Protein AF-A0A1Q8Q3S8-F1 (afdb_monomer)

Sequence (146 aa):
MSLPPVVQQLLAHSGSSVSVEIGQALSGKTIAGGKYSLLHHRITLYLEGIQEQCKVLYGSLKPFEKHLAAVFAHELGHAEDKELTLLAGQFDQSIDPLEKKRIALRIETNAWVYARRLLNYEDGEFLMLLMHYSLEPYHSNRRSYD

Nearest PDB structures (foldseek):
  3owa-assembly1_A  TM=2.189E-01  e=6.631E+00  Bacillus anthracis str. 'Ames Ancestor'

Structure (mmCIF, N/CA/C/O backbone):
data_AF-A0A1Q8Q3S8-F1
#
_entry.id   AF-A0A1Q8Q3S8-F1
#
loop_
_atom_site.group_PDB
_atom_site.id
_atom_site.type_symbol
_atom_site.label_atom_id
_atom_site.label_alt_id
_atom_site.label_comp_id
_atom_site.label_asym_id
_atom_site.label_entity_id
_atom_site.label_seq_id
_atom_site.pdbx_PDB_ins_code
_atom_site.Cartn_x
_atom_site.Cartn_y
_atom_site.Cartn_z
_atom_site.occupancy
_atom_site.B_iso_or_equiv
_atom_site.auth_seq_id
_atom_site.auth_comp_id
_atom_site.auth_asym_id
_atom_site.auth_atom_id
_atom_site.pdbx_PDB_model_num
ATOM 1 N N . MET A 1 1 ? 4.041 -7.482 18.439 1.00 58.84 1 MET A N 1
ATOM 2 C CA . MET A 1 1 ? 2.762 -6.737 18.413 1.00 58.84 1 MET A CA 1
ATOM 3 C C . MET A 1 1 ? 1.776 -7.522 17.567 1.00 58.84 1 MET A C 1
ATOM 5 O O . MET A 1 1 ? 2.196 -8.071 16.558 1.00 58.84 1 MET A O 1
ATOM 9 N N . SER A 1 2 ? 0.514 -7.627 17.983 1.00 84.12 2 SER A N 1
ATOM 10 C CA . SER A 1 2 ? -0.548 -8.251 17.183 1.00 84.12 2 SER A CA 1
ATOM 11 C C . SER A 1 2 ? -1.050 -7.295 16.0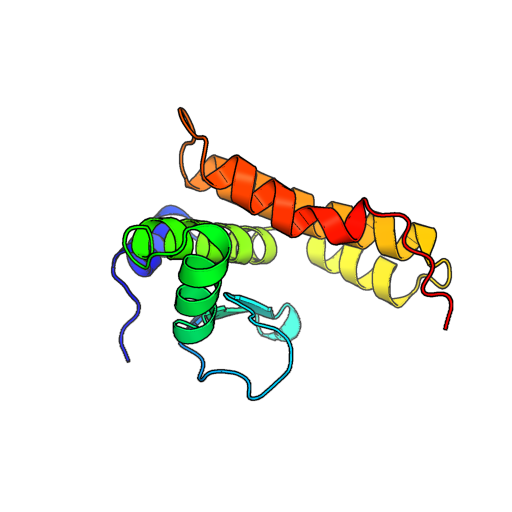98 1.00 84.12 2 SER A C 1
ATOM 13 O O . SER A 1 2 ? -1.033 -6.080 16.296 1.00 84.12 2 SER A O 1
ATOM 15 N N . LEU A 1 3 ? -1.524 -7.834 14.972 1.00 91.81 3 LEU A N 1
ATOM 16 C CA . LEU A 1 3 ? -2.129 -7.030 13.907 1.00 91.81 3 LEU A CA 1
ATOM 17 C C . LEU A 1 3 ? -3.458 -6.404 14.375 1.00 91.81 3 LEU A C 1
ATOM 19 O O . LEU A 1 3 ? -4.181 -7.038 15.150 1.00 91.81 3 LEU A O 1
ATOM 23 N N . PRO A 1 4 ? -3.829 -5.203 13.898 1.00 94.88 4 PRO A N 1
ATOM 24 C CA . PRO A 1 4 ? -5.151 -4.632 14.150 1.00 94.88 4 PRO A CA 1
ATOM 25 C C . PRO A 1 4 ? -6.290 -5.558 13.670 1.00 94.88 4 PRO A C 1
ATOM 27 O O . PRO A 1 4 ? -6.124 -6.221 12.643 1.00 94.88 4 PRO A O 1
ATOM 30 N N . PRO A 1 5 ? -7.459 -5.598 14.342 1.00 95.81 5 PRO A N 1
ATOM 31 C CA . PRO A 1 5 ? -8.566 -6.486 13.964 1.00 95.81 5 PRO A CA 1
ATOM 32 C C . PRO A 1 5 ? -9.028 -6.324 12.513 1.00 95.81 5 PRO A C 1
ATOM 34 O O . PRO A 1 5 ? -9.211 -7.319 11.818 1.00 95.81 5 PRO A O 1
ATOM 37 N N . VAL A 1 6 ? -9.130 -5.082 12.028 1.00 95.19 6 VAL A N 1
ATOM 38 C CA . VAL A 1 6 ? -9.519 -4.792 10.639 1.00 95.19 6 VAL A CA 1
ATOM 39 C C . VAL A 1 6 ? -8.532 -5.380 9.622 1.00 95.19 6 VAL A C 1
ATOM 41 O O . VAL A 1 6 ? -8.941 -5.892 8.585 1.00 95.19 6 VAL A O 1
ATOM 44 N N . VAL A 1 7 ? -7.233 -5.393 9.943 1.00 96.81 7 VAL A N 1
ATOM 45 C CA . VAL A 1 7 ? -6.188 -5.988 9.094 1.00 96.81 7 VAL A CA 1
ATOM 46 C C . VAL A 1 7 ? -6.337 -7.508 9.063 1.00 96.81 7 VAL A C 1
ATOM 48 O O . VAL A 1 7 ? -6.304 -8.103 7.992 1.00 96.81 7 VAL A O 1
ATOM 51 N N . GLN A 1 8 ? -6.561 -8.140 10.219 1.00 96.50 8 GLN A N 1
ATOM 52 C CA . GLN A 1 8 ? -6.774 -9.590 10.296 1.00 96.50 8 GLN A CA 1
ATOM 53 C C . GLN A 1 8 ? -8.016 -10.026 9.509 1.00 96.50 8 GLN A C 1
ATOM 55 O O . GLN A 1 8 ? -7.968 -11.014 8.781 1.00 96.50 8 GLN A O 1
ATOM 60 N N . GLN A 1 9 ? -9.112 -9.272 9.627 1.00 95.62 9 GLN A N 1
ATOM 61 C CA . GLN A 1 9 ? -10.355 -9.537 8.904 1.00 95.62 9 GLN A CA 1
ATOM 62 C C . GLN A 1 9 ? -10.168 -9.413 7.392 1.00 95.62 9 GLN A C 1
ATOM 64 O O . GLN A 1 9 ? -10.558 -10.318 6.660 1.00 95.62 9 GLN A O 1
ATOM 69 N N . LEU A 1 10 ? -9.539 -8.330 6.924 1.00 96.44 10 LEU A N 1
ATOM 70 C CA . LEU A 1 10 ? -9.282 -8.126 5.498 1.00 96.44 10 LEU A CA 1
ATOM 71 C C . LEU A 1 10 ? -8.323 -9.174 4.933 1.00 96.44 10 LEU A C 1
ATOM 73 O O . LEU A 1 10 ? -8.567 -9.681 3.843 1.00 96.44 10 LEU A O 1
ATOM 77 N N . LEU A 1 11 ? -7.280 -9.550 5.680 1.00 97.12 11 LEU A N 1
ATOM 78 C CA . LEU A 1 11 ? -6.355 -10.605 5.269 1.00 97.12 11 LEU A CA 1
ATOM 79 C C . LEU A 1 11 ? -7.090 -11.943 5.125 1.00 97.12 11 LEU A C 1
ATOM 81 O O . LEU A 1 11 ? -7.001 -12.581 4.080 1.00 97.12 11 LEU A O 1
ATOM 85 N N . ALA A 1 12 ? -7.889 -12.324 6.125 1.00 96.31 12 ALA A N 1
ATOM 86 C CA . ALA A 1 12 ? -8.691 -13.543 6.068 1.00 96.31 12 ALA A CA 1
ATOM 87 C C . ALA A 1 12 ? -9.707 -13.516 4.913 1.00 96.31 12 ALA A C 1
ATOM 89 O O . ALA A 1 12 ? -9.868 -14.512 4.213 1.00 96.31 12 ALA A O 1
ATOM 90 N N . HIS A 1 13 ? -10.362 -12.374 4.682 1.00 95.38 13 HIS A N 1
ATOM 91 C CA . HIS A 1 13 ? -11.333 -12.212 3.601 1.00 95.38 13 HIS A CA 1
ATOM 92 C C . HIS A 1 13 ? -10.686 -12.261 2.210 1.00 95.38 13 HIS A C 1
ATOM 94 O O . HIS A 1 13 ? -11.273 -12.804 1.278 1.00 95.38 13 HIS A O 1
ATOM 100 N N . SER A 1 14 ? -9.468 -11.731 2.079 1.00 96.00 14 SER A N 1
ATOM 101 C CA . SER A 1 14 ? -8.710 -11.723 0.825 1.00 96.00 14 SER A CA 1
ATOM 102 C C . SER A 1 14 ? -8.251 -13.116 0.382 1.00 96.00 14 SER A C 1
ATOM 104 O O . SER A 1 14 ? -8.049 -13.341 -0.808 1.00 96.00 14 SER A O 1
ATOM 106 N N . GLY A 1 15 ? -8.057 -14.039 1.333 1.00 95.94 15 GLY A N 1
ATOM 107 C CA . GLY A 1 15 ? -7.414 -15.332 1.091 1.00 95.94 15 GLY A CA 1
ATOM 108 C C . GLY A 1 15 ? -5.923 -15.241 0.740 1.00 95.94 15 GLY A C 1
ATOM 109 O O . GLY A 1 15 ? -5.335 -16.256 0.370 1.00 95.94 15 GLY A O 1
ATOM 110 N N . SER A 1 16 ? -5.312 -14.055 0.849 1.00 96.56 16 SER A N 1
ATOM 111 C CA . SER A 1 16 ? -3.904 -13.830 0.522 1.00 96.56 16 SER A CA 1
ATOM 112 C C . SER A 1 16 ? -2.972 -14.589 1.467 1.00 96.56 16 SER A C 1
ATOM 114 O O . SER A 1 16 ? -3.183 -14.635 2.681 1.00 96.56 16 SER A O 1
ATOM 116 N N . SER A 1 17 ? -1.894 -15.143 0.909 1.00 96.12 17 SER A N 1
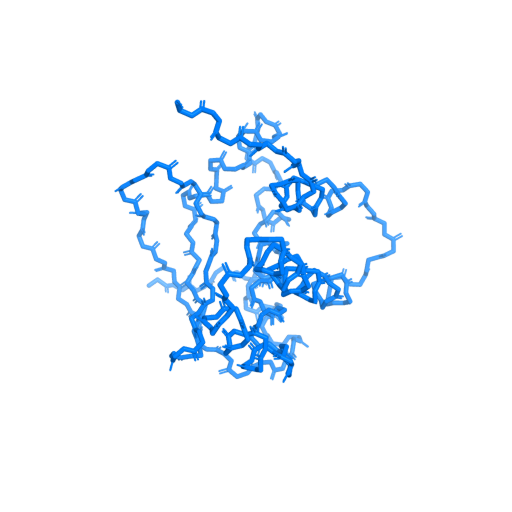ATOM 117 C CA . SER A 1 17 ? -0.801 -15.762 1.669 1.00 96.12 17 SER A CA 1
ATOM 118 C C . SER A 1 17 ? 0.285 -14.772 2.098 1.00 96.12 17 SER A C 1
ATOM 120 O O . SER A 1 17 ? 1.305 -15.188 2.652 1.00 96.12 17 SER A O 1
ATOM 122 N N . VAL A 1 18 ? 0.112 -13.481 1.805 1.00 97.44 18 VAL A N 1
ATOM 123 C CA . VAL A 1 18 ? 1.126 -12.462 2.072 1.00 97.44 18 VAL A CA 1
ATOM 124 C C . VAL A 1 18 ? 1.430 -12.363 3.564 1.00 97.44 18 VAL A C 1
ATOM 126 O O . VAL A 1 18 ? 0.540 -12.380 4.417 1.00 97.44 18 VAL A O 1
ATOM 129 N N . SER A 1 19 ? 2.713 -12.242 3.898 1.00 97.06 19 SER A N 1
ATOM 130 C CA . SER A 1 19 ? 3.110 -11.981 5.282 1.00 97.06 19 SER A CA 1
ATOM 131 C C . SER A 1 19 ? 2.822 -10.522 5.646 1.00 97.06 19 SER A C 1
ATOM 133 O O . SER A 1 19 ? 3.029 -9.626 4.829 1.00 97.06 19 SER A O 1
ATOM 135 N N . VAL A 1 20 ? 2.338 -10.260 6.863 1.00 97.25 20 VAL A N 1
ATOM 136 C CA . VAL A 1 20 ? 1.981 -8.903 7.308 1.00 97.25 20 VAL A CA 1
ATOM 137 C C . VAL A 1 20 ? 2.650 -8.591 8.638 1.00 97.25 20 VAL A C 1
ATOM 139 O O . VAL A 1 20 ? 2.542 -9.361 9.593 1.00 97.25 20 VAL A O 1
ATOM 142 N N . GLU A 1 21 ? 3.310 -7.439 8.720 1.00 95.38 21 GLU A N 1
ATOM 143 C CA . GLU A 1 21 ? 3.955 -6.953 9.940 1.00 95.38 21 GLU A CA 1
ATOM 144 C C . GLU A 1 21 ? 3.667 -5.468 10.190 1.00 95.38 21 GLU A C 1
ATOM 146 O O . GLU A 1 21 ? 3.341 -4.705 9.278 1.00 95.38 21 GLU A O 1
ATOM 151 N N . ILE A 1 22 ? 3.818 -5.050 11.448 1.00 93.88 22 ILE A N 1
ATOM 152 C CA . ILE A 1 22 ? 3.792 -3.637 11.826 1.00 93.88 22 ILE A CA 1
ATOM 153 C C . ILE A 1 22 ? 5.233 -3.136 11.902 1.00 93.88 22 ILE A C 1
ATOM 155 O O . ILE A 1 22 ? 6.016 -3.619 12.722 1.00 93.88 22 ILE A O 1
ATOM 159 N N . GLY A 1 23 ? 5.572 -2.185 11.038 1.00 86.69 23 GLY A N 1
ATOM 160 C CA . GLY A 1 23 ? 6.879 -1.541 11.000 1.00 86.69 23 GLY A CA 1
ATOM 161 C C . GLY A 1 23 ? 6.977 -0.368 11.972 1.00 86.69 23 GLY A C 1
ATOM 162 O O . GLY A 1 23 ? 5.977 0.249 12.342 1.00 86.69 23 GLY A O 1
ATOM 163 N N . GLN A 1 24 ? 8.207 -0.031 12.355 1.00 79.56 24 GLN A N 1
ATOM 164 C CA . GLN A 1 24 ? 8.506 1.239 13.018 1.00 79.56 24 GLN A CA 1
ATOM 165 C C . GLN A 1 24 ? 8.516 2.368 11.986 1.00 79.56 24 GLN A C 1
ATOM 167 O O . GLN A 1 24 ? 8.837 2.128 10.819 1.00 79.56 24 GLN A O 1
ATOM 172 N N . ALA A 1 25 ? 8.168 3.587 12.403 1.00 63.78 25 ALA A N 1
ATOM 173 C CA . ALA A 1 25 ? 8.200 4.740 11.515 1.00 63.78 25 ALA A CA 1
ATOM 174 C C . ALA A 1 25 ? 9.578 4.890 10.862 1.00 63.78 25 ALA A C 1
ATOM 176 O O . ALA A 1 25 ? 10.617 4.865 11.525 1.00 63.78 25 ALA A O 1
ATOM 177 N N . LEU A 1 26 ? 9.583 5.049 9.539 1.00 59.28 26 LEU A N 1
ATOM 178 C CA . LEU A 1 26 ? 10.791 5.404 8.816 1.00 59.28 26 LEU A CA 1
ATOM 179 C C . LEU A 1 26 ? 11.119 6.856 9.169 1.00 59.28 26 LEU A C 1
ATOM 181 O O . LEU A 1 26 ? 10.363 7.769 8.846 1.00 59.28 26 LEU A O 1
ATOM 185 N N . SER A 1 27 ? 12.247 7.079 9.838 1.00 49.81 27 SER A N 1
ATOM 186 C CA . SER A 1 27 ? 12.808 8.413 10.041 1.00 49.81 27 SER A CA 1
ATOM 187 C C . SER A 1 27 ? 13.178 9.008 8.675 1.00 49.81 27 SER A C 1
ATOM 189 O O . SER A 1 27 ? 14.266 8.756 8.158 1.00 49.81 27 SER A O 1
ATOM 191 N N . GLY A 1 28 ? 12.257 9.737 8.039 1.00 53.47 28 GLY A N 1
ATOM 192 C CA . GLY A 1 28 ? 12.451 10.240 6.680 1.00 53.47 28 GLY A CA 1
ATOM 193 C C . GLY A 1 28 ? 11.229 10.944 6.086 1.00 53.47 28 GLY A C 1
ATOM 194 O O . GLY A 1 28 ? 10.111 10.798 6.561 1.00 53.47 28 GLY A O 1
ATOM 195 N N . LYS A 1 29 ? 11.475 11.732 5.029 1.00 52.69 29 LYS A N 1
ATOM 196 C CA . LYS A 1 29 ? 10.578 12.732 4.408 1.00 52.69 29 LYS A CA 1
ATOM 197 C C . LYS A 1 29 ? 9.242 12.208 3.841 1.00 52.69 29 LYS A C 1
ATOM 199 O O . LYS A 1 29 ? 8.437 13.025 3.401 1.00 52.69 29 LYS A O 1
ATOM 204 N N . THR A 1 30 ? 8.994 10.899 3.820 1.00 55.28 30 THR A N 1
ATOM 205 C CA . THR A 1 30 ? 7.762 10.304 3.283 1.00 55.28 30 THR A CA 1
ATOM 206 C C . THR A 1 30 ? 6.940 9.639 4.380 1.00 55.28 30 THR A C 1
ATOM 208 O O . THR A 1 30 ? 7.369 8.686 5.025 1.00 55.28 30 THR A O 1
ATOM 211 N N . ILE A 1 31 ? 5.710 10.123 4.546 1.00 67.31 31 ILE A N 1
ATOM 212 C CA . ILE A 1 31 ? 4.697 9.538 5.424 1.00 67.31 31 ILE A CA 1
ATOM 213 C C . ILE A 1 31 ? 4.093 8.325 4.695 1.00 67.31 31 ILE A C 1
ATOM 215 O O . ILE A 1 31 ? 2.993 8.402 4.152 1.00 67.31 31 ILE A O 1
ATOM 219 N N . ALA A 1 32 ? 4.844 7.228 4.579 1.00 77.31 32 ALA A N 1
ATOM 220 C CA . ALA A 1 32 ? 4.318 5.986 4.013 1.00 77.31 32 ALA A CA 1
ATOM 221 C C . ALA A 1 32 ? 3.362 5.330 5.020 1.00 77.31 32 ALA A C 1
ATOM 223 O O . ALA A 1 32 ? 3.716 5.171 6.186 1.00 77.31 32 ALA A O 1
ATOM 224 N N . GLY A 1 33 ? 2.158 4.960 4.581 1.00 87.69 33 GLY A N 1
ATOM 225 C CA . GLY A 1 3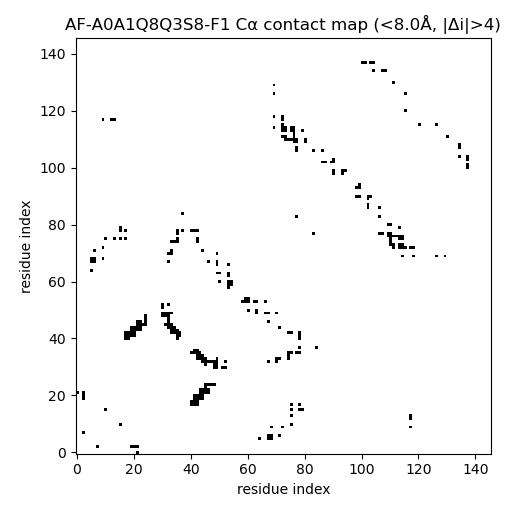3 ? 1.183 4.256 5.422 1.00 87.69 33 GLY A CA 1
ATOM 226 C C . GLY A 1 33 ? 1.374 2.736 5.388 1.00 87.69 33 GLY A C 1
ATOM 227 O O . GLY A 1 33 ? 1.246 2.056 6.406 1.00 87.69 33 GLY A O 1
ATOM 228 N N . GLY A 1 34 ? 1.748 2.213 4.224 1.00 93.06 34 GLY A N 1
ATOM 229 C CA . GLY A 1 34 ? 2.029 0.807 3.973 1.00 93.06 34 GLY A CA 1
ATOM 230 C C . GLY A 1 34 ? 3.131 0.656 2.931 1.00 93.06 34 GLY A C 1
ATOM 231 O O . GLY A 1 34 ? 3.550 1.635 2.307 1.00 93.06 34 GLY A O 1
ATOM 232 N N . LYS A 1 35 ? 3.658 -0.563 2.823 1.00 94.44 35 LYS A N 1
ATOM 233 C CA . LYS A 1 35 ? 4.558 -0.960 1.746 1.00 94.44 35 LYS A CA 1
ATOM 234 C C . LYS A 1 35 ? 4.498 -2.460 1.516 1.00 94.44 35 LYS A C 1
ATOM 236 O O . LYS A 1 35 ? 4.798 -3.237 2.425 1.00 94.44 35 LYS A O 1
ATOM 241 N N . TYR A 1 36 ? 4.258 -2.852 0.277 1.00 97.12 36 TYR A N 1
ATOM 242 C CA . TYR A 1 36 ? 4.477 -4.205 -0.203 1.00 97.12 36 TYR A CA 1
ATOM 243 C C . TYR A 1 36 ? 5.916 -4.414 -0.713 1.00 97.12 36 TYR A C 1
ATOM 245 O O . TYR A 1 36 ? 6.519 -3.568 -1.378 1.00 97.12 36 TYR A O 1
ATOM 253 N N . SER A 1 37 ? 6.494 -5.574 -0.397 1.00 95.44 37 SER A N 1
ATOM 254 C CA . SER A 1 37 ? 7.785 -6.046 -0.896 1.00 95.44 37 SER A CA 1
ATOM 255 C C . SER A 1 37 ? 7.581 -7.257 -1.795 1.00 95.44 37 SER A C 1
ATOM 257 O O . SER A 1 37 ? 7.289 -8.346 -1.303 1.00 95.44 37 SER A O 1
ATOM 259 N N . LEU A 1 38 ? 7.834 -7.083 -3.096 1.00 93.38 38 LEU A N 1
ATOM 260 C CA . LEU A 1 38 ? 7.775 -8.173 -4.073 1.00 93.38 38 LEU A CA 1
ATOM 261 C C . LEU A 1 38 ? 8.754 -9.310 -3.734 1.00 93.38 38 LEU A C 1
ATOM 263 O O . LEU A 1 38 ? 8.390 -10.475 -3.810 1.00 93.38 38 LEU A O 1
ATOM 267 N N . LEU A 1 39 ? 9.975 -8.970 -3.304 1.00 93.75 39 LEU A N 1
ATOM 268 C CA . LEU A 1 39 ? 11.029 -9.945 -2.994 1.00 93.75 39 LEU A CA 1
ATOM 269 C C . LEU A 1 39 ? 10.658 -10.892 -1.844 1.00 93.75 39 LEU A C 1
ATOM 271 O O . LEU A 1 39 ? 10.991 -12.071 -1.888 1.00 93.75 39 LEU A O 1
ATOM 275 N N . HIS A 1 40 ? 10.000 -10.372 -0.808 1.00 95.19 40 HIS A N 1
ATOM 276 C CA . HIS A 1 40 ? 9.684 -11.142 0.400 1.00 95.19 40 HIS A CA 1
ATOM 277 C C . HIS A 1 40 ? 8.219 -11.573 0.468 1.00 95.19 40 HIS A C 1
ATOM 279 O O . HIS A 1 40 ? 7.841 -12.217 1.442 1.00 95.19 40 HIS A O 1
ATOM 285 N N . HIS A 1 41 ? 7.398 -11.167 -0.508 1.00 97.00 41 HIS A N 1
ATOM 286 C CA . HIS A 1 41 ? 5.942 -11.283 -0.467 1.00 97.00 41 HIS A CA 1
ATOM 287 C C . HIS A 1 41 ? 5.392 -10.874 0.915 1.00 97.00 41 HIS A C 1
ATOM 289 O O . HIS A 1 41 ? 4.825 -11.666 1.678 1.00 97.00 41 HIS A O 1
ATOM 295 N N . ARG A 1 42 ? 5.671 -9.614 1.275 1.00 97.50 42 ARG A N 1
ATOM 296 C CA . ARG A 1 42 ? 5.418 -9.060 2.610 1.00 97.50 42 ARG A CA 1
ATOM 297 C C . ARG A 1 42 ? 4.847 -7.657 2.546 1.00 97.50 42 ARG A C 1
ATOM 299 O O . ARG A 1 42 ? 5.374 -6.825 1.813 1.00 97.50 42 ARG A O 1
ATOM 306 N N . ILE A 1 43 ? 3.848 -7.389 3.376 1.00 97.56 43 ILE A N 1
ATOM 307 C CA . ILE A 1 43 ? 3.309 -6.059 3.646 1.00 97.56 43 ILE A CA 1
ATOM 308 C C . ILE A 1 43 ? 3.824 -5.583 5.005 1.00 97.56 43 ILE A C 1
ATOM 310 O O . ILE A 1 43 ? 3.648 -6.255 6.022 1.00 97.56 43 ILE A O 1
ATOM 314 N N . THR A 1 44 ? 4.408 -4.391 5.029 1.00 95.69 44 THR A N 1
ATOM 315 C CA . THR A 1 44 ? 4.751 -3.673 6.258 1.00 95.69 44 THR A CA 1
ATOM 316 C C . THR A 1 44 ? 3.807 -2.481 6.404 1.00 95.69 44 THR A C 1
ATOM 318 O O . THR A 1 44 ? 3.758 -1.619 5.528 1.00 95.69 44 THR A O 1
ATOM 321 N N . LEU A 1 45 ? 3.054 -2.419 7.505 1.00 95.38 45 LEU A N 1
ATOM 322 C CA . LEU A 1 45 ? 2.177 -1.289 7.834 1.00 95.38 45 LEU A CA 1
ATOM 323 C C . LEU A 1 45 ? 2.848 -0.366 8.851 1.00 95.38 45 LEU A C 1
ATOM 325 O O . LEU A 1 45 ? 3.339 -0.825 9.883 1.00 95.38 45 LEU A O 1
ATOM 329 N N . TYR A 1 46 ? 2.814 0.939 8.595 1.00 93.31 46 TYR A N 1
ATOM 330 C CA . TYR A 1 46 ? 3.411 1.962 9.452 1.00 93.31 46 TYR A CA 1
ATOM 331 C C . TYR A 1 46 ? 2.302 2.764 10.135 1.00 93.31 46 TYR A C 1
ATOM 333 O O . TYR A 1 46 ? 1.812 3.757 9.597 1.00 93.31 46 TYR A O 1
ATOM 341 N N . LEU A 1 47 ? 1.879 2.334 11.329 1.00 92.12 47 LEU A N 1
ATOM 342 C CA . LEU A 1 47 ? 0.704 2.913 11.999 1.00 92.12 47 LEU A CA 1
ATOM 343 C C . LEU A 1 47 ? 0.847 4.418 12.267 1.00 92.12 47 LEU A C 1
ATOM 345 O O . LEU A 1 47 ? -0.119 5.153 12.087 1.00 92.12 47 LEU A O 1
ATOM 349 N N . GLU A 1 48 ? 2.042 4.886 12.632 1.00 90.88 48 GLU A N 1
ATOM 350 C CA . GLU A 1 48 ? 2.327 6.319 12.795 1.00 90.88 48 GLU A CA 1
ATOM 351 C C . GLU A 1 48 ? 2.175 7.080 11.470 1.00 90.88 48 GLU A C 1
ATOM 353 O O . GLU A 1 48 ? 1.571 8.149 11.436 1.00 90.88 48 GLU A O 1
ATOM 358 N N . GLY A 1 49 ? 2.625 6.495 10.355 1.00 91.44 49 GLY A N 1
ATOM 359 C CA . GLY A 1 49 ? 2.434 7.068 9.024 1.00 91.44 49 GLY A CA 1
ATOM 360 C C . GLY A 1 49 ? 0.953 7.204 8.666 1.00 91.44 49 GLY A C 1
ATOM 361 O O . GLY A 1 49 ? 0.509 8.263 8.235 1.00 91.44 49 GLY A O 1
ATOM 362 N N . ILE A 1 50 ? 0.155 6.172 8.938 1.00 92.69 50 ILE A N 1
ATOM 363 C CA . ILE A 1 50 ? -1.301 6.188 8.719 1.00 92.69 50 ILE A CA 1
ATOM 364 C C . ILE A 1 50 ? -1.984 7.241 9.610 1.00 92.69 50 ILE A C 1
ATOM 366 O O . ILE A 1 50 ? -2.911 7.925 9.171 1.00 92.69 50 ILE A O 1
ATOM 370 N N . GLN A 1 51 ? -1.533 7.412 10.857 1.00 93.00 51 GLN A N 1
ATOM 371 C CA . GLN A 1 51 ? -2.036 8.462 11.749 1.00 93.00 51 GLN A CA 1
ATOM 372 C C . GLN A 1 51 ? -1.729 9.862 11.210 1.00 93.00 51 GLN A C 1
ATOM 374 O O . GLN A 1 51 ? -2.616 10.717 11.187 1.00 93.00 51 GLN A O 1
ATOM 379 N N . GLU A 1 52 ? -0.503 10.102 10.749 1.00 91.81 52 GLU A N 1
ATOM 380 C CA . GLU A 1 52 ? -0.127 11.387 10.160 1.00 91.81 52 GLU A CA 1
ATOM 381 C C . GLU A 1 52 ? -0.885 11.662 8.855 1.00 91.81 52 GLU A C 1
ATOM 383 O O . GLU A 1 52 ? -1.404 12.762 8.677 1.00 91.81 52 GLU A O 1
ATOM 388 N N . GLN A 1 53 ? -1.077 10.659 7.992 1.00 90.88 53 GLN A N 1
ATOM 389 C CA . GLN A 1 53 ? -1.935 10.789 6.808 1.00 90.88 53 GLN A CA 1
ATOM 390 C C . GLN A 1 53 ? -3.373 11.169 7.184 1.00 90.88 53 GLN A C 1
ATOM 392 O O . GLN A 1 53 ? -3.958 12.050 6.556 1.00 90.88 53 GLN A O 1
ATOM 397 N N . CYS A 1 54 ? -3.932 10.585 8.251 1.00 92.06 54 CYS A N 1
ATOM 398 C CA . CYS A 1 54 ? -5.258 10.970 8.736 1.00 92.06 54 CYS A CA 1
ATOM 399 C C . CYS A 1 54 ? -5.314 12.440 9.183 1.00 92.06 54 CYS A C 1
ATOM 401 O O . CYS A 1 54 ? -6.272 13.152 8.876 1.00 92.06 54 CYS A O 1
ATOM 403 N N . LYS A 1 55 ? -4.284 12.920 9.889 1.00 92.56 55 LYS A N 1
ATOM 404 C CA . LYS A 1 55 ? -4.198 14.329 10.299 1.00 92.56 55 LYS A CA 1
ATOM 405 C C . LYS A 1 55 ? -4.073 15.258 9.092 1.00 92.56 55 LYS A C 1
ATOM 407 O O . LYS A 1 55 ? -4.759 16.272 9.057 1.00 92.56 55 LYS A O 1
ATOM 412 N N . VAL A 1 56 ? -3.250 14.906 8.105 1.00 89.62 56 VAL A N 1
ATOM 413 C CA . VAL A 1 56 ? -3.041 15.715 6.894 1.00 89.62 56 VAL A CA 1
ATOM 414 C C . VAL A 1 56 ? -4.303 15.775 6.031 1.00 89.62 56 VAL A C 1
ATOM 416 O O . VAL A 1 56 ? -4.679 16.854 5.583 1.00 89.62 56 VAL A O 1
ATOM 419 N N . LEU A 1 57 ? -4.973 14.641 5.813 1.00 88.69 57 LEU A N 1
ATOM 420 C CA . LEU A 1 57 ? -6.123 14.553 4.906 1.00 88.69 57 LEU A CA 1
ATOM 421 C C . LEU A 1 57 ? -7.442 14.994 5.552 1.00 88.69 57 LEU A C 1
ATOM 423 O O . LEU A 1 57 ? -8.303 15.542 4.868 1.00 88.69 57 LEU A O 1
ATOM 427 N N . TYR A 1 58 ? -7.618 14.754 6.854 1.00 89.12 58 TYR A N 1
ATOM 428 C CA . TYR A 1 58 ? -8.906 14.946 7.538 1.00 89.12 58 TYR A CA 1
ATOM 429 C C . TYR A 1 58 ? -8.846 15.901 8.728 1.00 89.12 58 TYR A C 1
ATOM 431 O O . TYR A 1 58 ? -9.873 16.149 9.359 1.00 89.12 58 TYR A O 1
ATOM 439 N N . GLY A 1 59 ? -7.656 16.368 9.120 1.00 92.38 59 GLY A N 1
ATOM 440 C CA . GLY A 1 59 ? -7.467 17.123 10.361 1.00 92.38 59 GLY A CA 1
ATOM 441 C C . GLY A 1 59 ? -7.778 16.313 11.627 1.00 92.38 59 GLY A C 1
ATOM 442 O O . GLY A 1 59 ? -7.952 16.889 12.699 1.00 92.38 59 GLY A O 1
ATOM 443 N N . SER A 1 60 ? -7.920 14.984 11.529 1.00 93.94 60 SER A N 1
ATOM 444 C CA . SER A 1 60 ? -8.433 14.152 12.620 1.00 93.94 60 SER A CA 1
ATOM 445 C C . SER A 1 60 ? -8.021 12.687 12.498 1.00 93.94 60 SER A C 1
ATOM 447 O O . SER A 1 60 ? -7.918 12.156 11.400 1.00 93.94 60 SER A O 1
ATOM 449 N N . LEU A 1 61 ? -7.885 12.005 13.641 1.00 94.56 61 LEU A N 1
ATOM 450 C CA . LEU A 1 61 ? -7.696 10.550 13.720 1.00 94.56 61 LEU A CA 1
ATOM 451 C C . LEU A 1 61 ? -9.014 9.760 13.755 1.00 94.56 61 LEU A C 1
ATOM 453 O O . LEU A 1 61 ? -8.983 8.533 13.758 1.00 94.56 61 LEU A O 1
ATOM 457 N N . LYS A 1 62 ? -10.177 10.429 13.762 1.00 94.44 62 LYS A N 1
ATOM 458 C CA . LYS A 1 62 ? -11.491 9.758 13.752 1.00 94.44 62 LYS A CA 1
ATOM 459 C C . LYS A 1 62 ? -11.632 8.673 12.666 1.00 94.44 62 LYS A C 1
ATOM 461 O O . LYS A 1 62 ? -12.166 7.617 12.991 1.00 94.44 62 LYS A O 1
ATOM 466 N N . PRO A 1 63 ? -11.160 8.863 11.417 1.00 92.56 63 PRO A N 1
ATOM 467 C CA . PRO A 1 63 ? -11.287 7.843 10.379 1.00 92.56 63 PRO A CA 1
ATOM 468 C C . PRO A 1 63 ? -10.118 6.844 10.344 1.00 92.56 63 PRO A C 1
ATOM 470 O O . PRO A 1 63 ? -9.965 6.157 9.338 1.00 92.56 63 PRO A O 1
ATOM 473 N N . PHE A 1 64 ? -9.292 6.745 11.395 1.00 94.12 64 PHE A N 1
ATOM 474 C CA . PHE A 1 64 ? -8.070 5.929 11.387 1.00 94.12 64 PHE A CA 1
ATOM 475 C C . PHE A 1 64 ? -8.305 4.481 10.949 1.00 94.12 64 PHE A C 1
ATOM 477 O O . PHE A 1 64 ? -7.594 3.994 10.080 1.00 94.12 64 PHE A O 1
ATOM 484 N N . GLU A 1 65 ? -9.320 3.804 11.490 1.00 94.25 65 GLU A N 1
ATOM 485 C CA . GLU A 1 65 ? -9.595 2.404 11.142 1.00 94.25 65 GLU A CA 1
ATOM 486 C C . GLU A 1 65 ? -9.989 2.243 9.667 1.00 94.25 65 GLU A C 1
ATOM 488 O O . GLU A 1 65 ? -9.479 1.362 8.977 1.00 94.25 65 GLU A O 1
ATOM 493 N N . LYS A 1 66 ? -10.824 3.154 9.150 1.00 93.31 66 LYS A N 1
ATOM 494 C CA . LYS A 1 66 ? -11.218 3.181 7.734 1.00 93.31 66 LYS A CA 1
ATOM 495 C C . LYS A 1 66 ? -10.028 3.501 6.823 1.00 93.31 66 LYS A C 1
ATOM 497 O O . LYS A 1 66 ? -9.909 2.942 5.737 1.00 93.31 66 LYS A O 1
ATOM 502 N N . HIS A 1 67 ? -9.140 4.389 7.265 1.00 94.38 67 HIS A N 1
ATOM 503 C CA . HIS A 1 67 ? -7.928 4.745 6.536 1.00 94.38 67 HIS A CA 1
ATOM 504 C C . HIS A 1 67 ? -6.931 3.585 6.499 1.00 94.38 67 HIS A C 1
ATOM 506 O O . HIS A 1 67 ? -6.440 3.236 5.431 1.00 94.38 67 HIS A O 1
ATOM 512 N N . LEU A 1 68 ? -6.711 2.930 7.641 1.00 95.50 68 LEU A N 1
ATOM 513 C CA . LEU A 1 68 ? -5.908 1.718 7.766 1.00 95.50 68 LEU A CA 1
ATOM 514 C C . LEU A 1 68 ? -6.439 0.600 6.864 1.00 95.50 68 LEU A C 1
ATOM 516 O O . LEU A 1 68 ? -5.655 -0.023 6.156 1.00 95.50 68 LEU A O 1
ATOM 520 N N . ALA A 1 69 ? -7.755 0.375 6.856 1.00 95.69 69 ALA A N 1
ATOM 521 C CA . ALA A 1 69 ? -8.396 -0.598 5.977 1.00 95.69 69 ALA A CA 1
ATOM 522 C C . ALA A 1 69 ? -8.112 -0.309 4.497 1.00 95.69 69 ALA A C 1
ATOM 524 O O . ALA A 1 69 ? -7.758 -1.217 3.752 1.00 95.69 69 ALA A O 1
ATOM 525 N N . ALA A 1 70 ? -8.224 0.956 4.082 1.00 95.25 70 ALA A N 1
ATOM 526 C CA . ALA A 1 70 ? -7.970 1.370 2.705 1.00 95.25 70 ALA A CA 1
ATOM 527 C C . ALA A 1 70 ? -6.498 1.209 2.300 1.00 95.25 70 ALA A C 1
ATOM 529 O O . ALA A 1 70 ? -6.224 0.645 1.243 1.00 95.25 70 ALA A O 1
ATOM 530 N N . VAL A 1 71 ? -5.565 1.650 3.150 1.00 95.75 71 VAL A N 1
ATOM 531 C CA . VAL A 1 71 ? -4.121 1.477 2.924 1.00 95.75 71 VAL A CA 1
ATOM 532 C C . VAL A 1 71 ? -3.776 -0.007 2.836 1.00 95.75 71 VAL A C 1
ATOM 534 O O . VAL A 1 71 ? -3.145 -0.439 1.882 1.00 95.75 71 VAL A O 1
ATOM 537 N N . PHE A 1 72 ? -4.240 -0.821 3.784 1.00 97.50 72 PHE A N 1
ATOM 538 C CA . PHE A 1 72 ? -3.942 -2.249 3.776 1.00 97.50 72 PHE A CA 1
ATOM 539 C C . PHE A 1 72 ? -4.560 -2.983 2.577 1.00 97.50 72 PHE A C 1
ATOM 541 O O . PHE A 1 72 ? -3.896 -3.813 1.964 1.00 97.50 72 PHE A O 1
ATOM 548 N N . ALA A 1 73 ? -5.800 -2.659 2.201 1.00 97.00 73 ALA A N 1
ATOM 549 C CA . ALA A 1 73 ? -6.442 -3.233 1.021 1.00 97.00 73 ALA A CA 1
ATOM 550 C C . ALA A 1 73 ? -5.701 -2.873 -0.280 1.00 97.00 73 ALA A C 1
ATOM 552 O O . ALA A 1 73 ? -5.656 -3.688 -1.199 1.00 97.00 73 ALA A O 1
ATOM 553 N N . HIS A 1 74 ? -5.104 -1.681 -0.351 1.00 97.44 74 HIS A N 1
ATOM 554 C CA . HIS A 1 74 ? -4.228 -1.282 -1.450 1.00 97.44 74 HIS A CA 1
ATOM 555 C C . HIS A 1 74 ? -2.939 -2.116 -1.484 1.00 97.44 74 HIS A C 1
ATOM 557 O O . HIS A 1 74 ? -2.623 -2.689 -2.523 1.00 97.44 74 HIS A O 1
ATOM 563 N N . GLU A 1 75 ? -2.258 -2.302 -0.350 1.00 98.00 75 GLU A N 1
ATOM 564 C CA . GLU A 1 75 ? -1.061 -3.157 -0.296 1.00 98.00 75 GLU A CA 1
ATOM 565 C C . GLU A 1 75 ? -1.362 -4.629 -0.634 1.00 98.00 75 GLU A C 1
ATOM 567 O O . GLU A 1 75 ? -0.572 -5.288 -1.311 1.00 98.00 75 GLU A O 1
ATOM 572 N N . LEU A 1 76 ? -2.526 -5.146 -0.218 1.00 98.31 76 LEU A N 1
ATOM 573 C CA . LEU A 1 76 ? -3.022 -6.455 -0.662 1.00 98.31 76 LEU A CA 1
ATOM 574 C C . LEU A 1 76 ? -3.226 -6.494 -2.177 1.00 98.31 76 LEU A C 1
ATOM 576 O O . LEU A 1 76 ? -2.937 -7.501 -2.813 1.00 98.31 76 LEU A O 1
ATOM 580 N N . GLY A 1 77 ? -3.672 -5.387 -2.765 1.00 98.06 77 GLY A N 1
ATOM 581 C CA . GLY A 1 77 ? -3.783 -5.251 -4.207 1.00 98.06 77 GLY A CA 1
ATOM 582 C C . GLY A 1 77 ? -2.454 -5.433 -4.933 1.00 98.06 77 GLY A C 1
ATOM 583 O O . GLY A 1 77 ? -2.433 -6.099 -5.961 1.00 98.06 77 GLY A O 1
ATOM 584 N N . HIS A 1 78 ? -1.344 -4.928 -4.389 1.00 98.19 78 HIS A N 1
ATOM 585 C CA . HIS A 1 78 ? -0.017 -5.242 -4.926 1.00 98.19 78 HIS A CA 1
ATOM 586 C C . HIS A 1 78 ? 0.354 -6.714 -4.732 1.00 98.19 78 HIS A C 1
ATOM 588 O O . HIS A 1 78 ? 0.889 -7.337 -5.647 1.00 98.19 78 HIS A O 1
ATOM 594 N N . ALA A 1 79 ? 0.074 -7.277 -3.556 1.00 98.19 79 ALA A N 1
ATOM 595 C CA . ALA A 1 79 ? 0.400 -8.669 -3.257 1.00 98.19 79 ALA A CA 1
ATOM 596 C C . ALA A 1 79 ? -0.311 -9.663 -4.190 1.00 98.19 79 ALA A C 1
ATOM 598 O O . ALA A 1 79 ? 0.276 -10.679 -4.561 1.00 98.19 79 ALA A O 1
ATOM 599 N N . GLU A 1 80 ? -1.538 -9.342 -4.597 1.00 98.12 80 GLU A N 1
ATOM 600 C CA . GLU A 1 80 ? -2.397 -10.195 -5.423 1.00 98.12 80 GLU A CA 1
ATOM 601 C C . GLU A 1 80 ? -2.381 -9.831 -6.919 1.00 98.12 80 GLU A C 1
ATOM 603 O O . GLU A 1 80 ? -3.063 -10.472 -7.730 1.00 98.12 80 GLU A O 1
ATOM 608 N N . ASP A 1 81 ? -1.609 -8.818 -7.323 1.00 98.06 81 ASP A N 1
ATOM 609 C CA . ASP A 1 81 ? -1.496 -8.431 -8.727 1.00 98.06 81 ASP A CA 1
ATOM 610 C C . ASP A 1 81 ? -0.579 -9.394 -9.497 1.00 98.06 81 ASP A C 1
ATOM 612 O O . ASP A 1 81 ? 0.651 -9.357 -9.417 1.00 98.06 81 ASP A O 1
ATOM 616 N N . LYS A 1 82 ? -1.204 -10.237 -10.324 1.00 96.88 82 LYS A N 1
ATOM 617 C CA . LYS A 1 82 ? -0.528 -11.198 -11.209 1.00 96.88 82 LYS A CA 1
ATOM 618 C C . LYS A 1 82 ? 0.349 -10.529 -12.270 1.00 96.88 82 LYS A C 1
ATOM 620 O O . LYS A 1 82 ? 1.241 -11.182 -12.807 1.00 96.88 82 LYS A O 1
ATOM 625 N N . GLU A 1 83 ? 0.096 -9.262 -12.598 1.00 97.81 83 GLU A N 1
ATOM 626 C CA . GLU A 1 83 ? 0.888 -8.492 -13.561 1.00 97.81 83 GLU A CA 1
ATOM 627 C C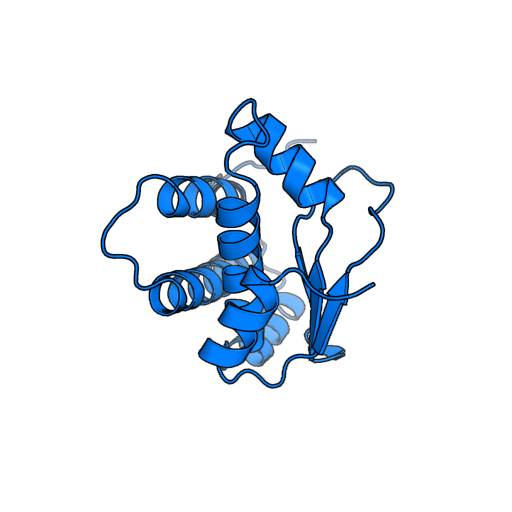 . GLU A 1 83 ? 2.118 -7.840 -12.905 1.00 97.81 83 GLU A C 1
ATOM 629 O O . GLU A 1 83 ? 3.041 -7.441 -13.617 1.00 97.81 83 GLU A O 1
ATOM 634 N N . LEU A 1 84 ? 2.180 -7.758 -11.568 1.00 97.56 84 LEU A N 1
ATOM 635 C CA . LEU A 1 84 ? 3.167 -6.938 -10.863 1.00 97.56 84 LEU A CA 1
ATOM 636 C C . LEU A 1 84 ? 4.612 -7.327 -11.173 1.00 97.56 84 LEU A C 1
ATOM 638 O O . LEU A 1 84 ? 5.438 -6.451 -11.409 1.00 97.56 84 LEU A O 1
ATOM 642 N N . THR A 1 85 ? 4.938 -8.622 -11.208 1.00 97.25 85 THR A N 1
ATOM 643 C CA . THR A 1 85 ? 6.305 -9.073 -11.522 1.00 97.25 85 THR A CA 1
ATOM 644 C C . THR A 1 85 ? 6.739 -8.638 -12.921 1.00 97.25 85 THR A C 1
ATOM 646 O O . THR A 1 85 ? 7.871 -8.192 -13.105 1.00 97.25 85 THR A O 1
ATOM 649 N N . LEU A 1 86 ? 5.839 -8.732 -13.904 1.00 97.81 86 LEU A N 1
ATOM 650 C CA . LEU A 1 86 ? 6.114 -8.308 -15.275 1.00 97.81 86 LEU A CA 1
ATOM 651 C C . LEU A 1 86 ? 6.270 -6.786 -15.354 1.00 97.81 86 LEU A C 1
ATOM 653 O O . LEU A 1 86 ? 7.251 -6.302 -15.916 1.00 97.81 86 LEU A O 1
ATOM 657 N N . LEU A 1 87 ? 5.330 -6.044 -14.767 1.00 98.00 87 LEU A N 1
ATOM 658 C CA . LEU A 1 87 ? 5.328 -4.582 -14.769 1.00 98.00 87 LEU A CA 1
ATOM 659 C C . LEU A 1 87 ? 6.557 -4.017 -14.044 1.00 98.00 87 LEU A C 1
ATOM 661 O O . LEU A 1 87 ? 7.192 -3.100 -14.553 1.00 98.00 87 LEU A O 1
ATOM 665 N N . ALA A 1 88 ? 6.950 -4.595 -12.906 1.00 96.44 88 ALA A N 1
ATOM 666 C CA . ALA A 1 88 ? 8.168 -4.211 -12.195 1.00 96.44 88 ALA A CA 1
ATOM 667 C C . ALA A 1 88 ? 9.419 -4.435 -13.061 1.00 96.44 88 ALA A C 1
ATOM 669 O O . ALA A 1 88 ? 10.252 -3.540 -13.186 1.00 96.44 88 ALA A O 1
ATOM 670 N N . GLY A 1 89 ? 9.510 -5.580 -13.748 1.00 96.94 89 GLY A N 1
ATOM 671 C CA . GLY A 1 89 ? 10.602 -5.841 -14.688 1.00 96.94 89 GLY A CA 1
ATOM 672 C C . GLY A 1 89 ? 10.648 -4.837 -15.846 1.00 96.94 89 GLY A C 1
ATOM 673 O O . GLY A 1 89 ? 11.721 -4.351 -16.201 1.00 96.94 89 GLY A O 1
ATOM 674 N N . GLN A 1 90 ? 9.492 -4.475 -16.410 1.00 97.25 90 GLN A N 1
ATOM 675 C CA . GLN A 1 90 ? 9.396 -3.448 -17.454 1.00 97.25 90 GLN A CA 1
ATOM 676 C C . GLN A 1 90 ? 9.789 -2.060 -16.935 1.00 97.25 90 GLN A C 1
ATOM 678 O O . GLN A 1 90 ? 10.472 -1.310 -17.634 1.00 97.25 90 GLN A O 1
ATOM 683 N N . PHE A 1 91 ? 9.391 -1.720 -15.707 1.00 96.06 91 PHE A N 1
ATOM 684 C CA . PHE A 1 91 ? 9.747 -0.458 -15.064 1.00 96.06 91 PHE A CA 1
ATOM 685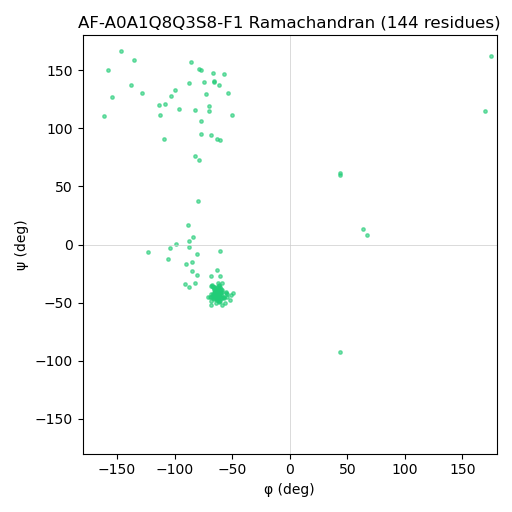 C C . PHE A 1 91 ? 11.265 -0.322 -14.896 1.00 96.06 91 PHE A C 1
ATOM 687 O O . PHE A 1 91 ? 11.830 0.724 -15.229 1.00 96.06 91 PHE A O 1
ATOM 694 N N . ASP A 1 92 ? 11.924 -1.383 -14.428 1.00 95.38 92 ASP A N 1
ATOM 695 C CA . ASP A 1 92 ? 13.372 -1.410 -14.208 1.00 95.38 92 ASP A CA 1
ATOM 696 C C . ASP A 1 92 ? 14.163 -1.322 -15.521 1.00 95.38 92 ASP A C 1
ATOM 698 O O . ASP A 1 92 ? 15.197 -0.655 -15.579 1.00 95.38 92 ASP A O 1
ATOM 702 N N . GLN A 1 93 ? 13.664 -1.952 -16.589 1.00 96.19 93 GLN A N 1
ATOM 703 C CA . GLN A 1 93 ? 14.314 -1.973 -17.906 1.00 96.19 93 GLN A CA 1
ATOM 704 C C . GLN A 1 93 ? 14.070 -0.709 -18.736 1.00 96.19 93 GLN A C 1
ATOM 706 O O . GLN A 1 93 ? 14.870 -0.386 -19.616 1.00 96.19 93 GLN A O 1
ATOM 711 N N . SER A 1 94 ? 12.965 -0.001 -18.498 1.00 94.56 94 SER A N 1
ATOM 712 C CA . SER A 1 94 ? 12.634 1.194 -19.266 1.00 94.56 94 SER A CA 1
ATOM 713 C C . SER A 1 94 ? 13.647 2.314 -19.009 1.00 94.56 94 SER A C 1
ATOM 715 O O . SER A 1 94 ? 14.064 2.556 -17.878 1.00 94.56 94 SER A O 1
ATOM 717 N N . ILE A 1 95 ? 14.027 3.039 -20.059 1.00 94.44 95 ILE A N 1
ATOM 718 C CA . ILE A 1 95 ? 14.817 4.277 -19.958 1.00 94.44 95 ILE A CA 1
ATOM 719 C C . ILE A 1 95 ? 13.970 5.525 -20.222 1.00 94.44 95 ILE A C 1
ATOM 721 O O . ILE A 1 95 ? 14.419 6.631 -19.937 1.00 94.44 95 ILE A O 1
ATOM 725 N N . ASP A 1 96 ? 12.753 5.352 -20.751 1.00 94.06 96 ASP A N 1
ATOM 726 C CA . ASP A 1 96 ? 11.829 6.446 -21.037 1.00 94.06 96 ASP A CA 1
ATOM 727 C C . ASP A 1 96 ? 11.069 6.832 -19.754 1.00 94.06 96 ASP A C 1
ATOM 729 O O . ASP A 1 96 ? 10.290 6.023 -19.231 1.00 94.06 96 ASP A O 1
ATOM 733 N N . PRO A 1 97 ? 11.246 8.064 -19.236 1.00 92.25 97 PRO A N 1
ATOM 734 C CA . PRO A 1 97 ? 10.536 8.530 -18.049 1.00 92.25 97 PRO A CA 1
ATOM 735 C C . PRO A 1 97 ? 9.012 8.496 -18.197 1.00 92.25 97 PRO A C 1
ATOM 737 O O . PRO A 1 97 ? 8.309 8.250 -17.215 1.00 92.25 97 PRO A O 1
ATOM 740 N N . LEU A 1 98 ? 8.486 8.733 -19.404 1.00 92.25 98 LEU A N 1
ATOM 741 C CA . LEU A 1 98 ? 7.046 8.693 -19.646 1.00 92.25 98 LEU A CA 1
ATOM 742 C C . LEU A 1 98 ? 6.517 7.264 -19.522 1.00 92.25 98 LEU A C 1
ATOM 744 O O . LEU A 1 98 ? 5.480 7.041 -18.895 1.00 92.25 98 LEU A O 1
ATOM 748 N N . GLU A 1 99 ? 7.247 6.301 -20.074 1.00 94.44 99 GLU A N 1
ATOM 749 C CA . GLU A 1 99 ? 6.884 4.893 -19.987 1.00 94.44 99 GLU A CA 1
ATOM 750 C C . GLU A 1 99 ? 6.982 4.372 -18.551 1.00 94.44 99 GLU A C 1
ATOM 752 O O . GLU A 1 99 ? 6.043 3.743 -18.065 1.00 94.44 99 GLU A O 1
ATOM 757 N N . LYS A 1 100 ? 8.035 4.738 -17.804 1.00 95.12 100 LYS A N 1
ATOM 758 C CA . LYS A 1 100 ? 8.114 4.441 -16.361 1.00 95.12 100 LYS A CA 1
ATOM 759 C C . LYS A 1 100 ? 6.901 4.960 -15.601 1.00 95.12 100 LYS A C 1
ATOM 761 O O . LYS A 1 100 ? 6.324 4.242 -14.788 1.00 95.12 100 LYS A O 1
ATOM 766 N N . LYS A 1 101 ? 6.482 6.196 -15.883 1.00 94.31 101 LYS A N 1
ATOM 767 C CA . LYS A 1 101 ? 5.320 6.810 -15.234 1.00 94.31 101 LYS A CA 1
ATOM 768 C C . LYS A 1 101 ? 4.021 6.067 -15.553 1.00 94.31 101 LYS A C 1
ATOM 770 O O . LYS A 1 101 ? 3.197 5.892 -14.660 1.00 94.31 101 LYS A O 1
ATOM 775 N N . ARG A 1 102 ? 3.843 5.609 -16.798 1.00 95.19 102 ARG A N 1
ATOM 776 C CA . ARG A 1 102 ? 2.683 4.800 -17.216 1.00 95.19 102 ARG A CA 1
ATOM 777 C C . ARG A 1 102 ? 2.656 3.440 -16.533 1.00 95.19 102 ARG A C 1
ATOM 779 O O . ARG A 1 102 ? 1.603 3.038 -16.047 1.00 95.19 102 ARG A O 1
ATOM 786 N N . ILE A 1 103 ? 3.800 2.762 -16.469 1.00 96.94 103 ILE A N 1
ATOM 787 C CA . ILE A 1 103 ? 3.924 1.468 -15.792 1.00 96.94 103 ILE A CA 1
ATOM 788 C C . ILE A 1 103 ? 3.626 1.625 -14.299 1.00 96.94 103 ILE A C 1
ATOM 790 O O . ILE A 1 103 ? 2.826 0.869 -13.754 1.00 96.94 103 ILE A O 1
ATOM 794 N N . ALA A 1 104 ? 4.188 2.645 -13.647 1.00 96.19 104 ALA A N 1
ATOM 795 C CA . ALA A 1 104 ? 3.916 2.898 -12.237 1.00 96.19 104 ALA A CA 1
ATOM 796 C C . ALA A 1 104 ? 2.437 3.241 -11.993 1.00 96.19 104 ALA A C 1
ATOM 798 O O . ALA A 1 104 ? 1.806 2.637 -11.132 1.00 96.19 104 ALA A O 1
ATOM 799 N N . LEU A 1 105 ? 1.833 4.102 -12.823 1.00 96.12 105 LEU A N 1
ATOM 800 C CA . LEU A 1 105 ? 0.393 4.373 -12.763 1.00 96.12 105 LEU A CA 1
ATOM 801 C C . LEU A 1 105 ? -0.439 3.089 -12.895 1.00 96.12 105 LEU A C 1
ATOM 803 O O . LEU A 1 105 ? -1.444 2.931 -12.202 1.00 96.12 105 LEU A O 1
ATOM 807 N N . ARG A 1 106 ? -0.039 2.172 -13.785 1.00 97.62 106 ARG A N 1
ATOM 808 C CA . ARG A 1 106 ? -0.718 0.888 -13.977 1.00 97.62 106 ARG A CA 1
ATOM 809 C C . ARG A 1 106 ? -0.630 0.011 -12.728 1.00 97.62 106 ARG A C 1
ATOM 811 O O . ARG A 1 106 ? -1.667 -0.492 -12.307 1.00 97.62 106 ARG A O 1
ATOM 818 N N . ILE A 1 107 ? 0.556 -0.114 -12.130 1.00 97.75 107 ILE A N 1
ATOM 819 C CA . ILE A 1 107 ? 0.783 -0.862 -10.882 1.00 97.75 107 ILE A CA 1
ATOM 820 C C . ILE A 1 107 ? -0.127 -0.336 -9.761 1.00 97.75 107 ILE A C 1
ATOM 822 O O . ILE A 1 107 ? -0.870 -1.101 -9.148 1.00 97.75 107 ILE A O 1
ATOM 826 N N . GLU A 1 108 ? -0.140 0.978 -9.543 1.00 97.25 108 GLU A N 1
ATOM 827 C CA . GLU A 1 108 ? -0.967 1.604 -8.504 1.00 97.25 108 GLU A CA 1
ATOM 828 C C . GLU A 1 108 ? -2.468 1.458 -8.785 1.00 97.25 108 GLU A C 1
ATOM 830 O O . GLU A 1 108 ? -3.274 1.200 -7.889 1.00 97.25 108 GLU A O 1
ATOM 835 N N . THR A 1 109 ? -2.867 1.587 -10.053 1.00 96.69 109 THR A N 1
ATOM 836 C CA . THR A 1 109 ? 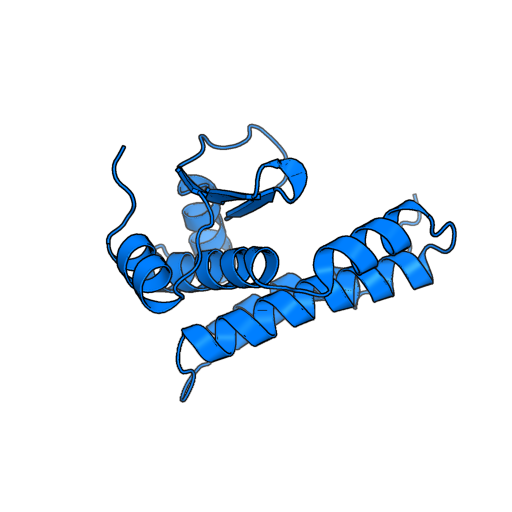-4.267 1.419 -10.462 1.00 96.69 109 THR A CA 1
ATOM 837 C C . THR A 1 109 ? -4.740 -0.013 -10.228 1.00 96.69 109 THR A C 1
ATOM 839 O O . THR A 1 109 ? -5.846 -0.205 -9.722 1.00 96.69 109 THR A O 1
ATOM 842 N N . ASN A 1 110 ? -3.924 -1.017 -10.560 1.00 97.94 110 ASN A N 1
ATOM 843 C CA . ASN A 1 110 ? -4.240 -2.425 -10.316 1.00 97.94 110 ASN A CA 1
ATOM 844 C C . ASN A 1 110 ? -4.468 -2.686 -8.820 1.00 97.94 110 ASN A C 1
ATOM 846 O O . ASN A 1 110 ? -5.486 -3.278 -8.445 1.00 97.94 110 ASN A O 1
ATOM 850 N N . ALA A 1 111 ? -3.586 -2.155 -7.969 1.00 97.50 111 ALA A N 1
ATOM 851 C CA . ALA A 1 111 ? -3.710 -2.265 -6.522 1.00 97.50 111 ALA A CA 1
ATOM 852 C C . ALA A 1 111 ? -5.017 -1.649 -5.997 1.00 97.50 111 ALA A C 1
ATOM 854 O O . ALA A 1 111 ? -5.766 -2.286 -5.252 1.00 97.50 111 ALA A O 1
ATOM 855 N N . TRP A 1 112 ? -5.370 -0.445 -6.454 1.00 95.94 112 TRP A N 1
ATOM 856 C CA . TRP A 1 112 ? -6.633 0.186 -6.068 1.00 95.94 112 TRP A CA 1
ATOM 857 C C . TRP A 1 112 ? -7.875 -0.524 -6.617 1.00 95.94 112 TRP A C 1
ATOM 859 O O . TRP A 1 112 ? -8.899 -0.577 -5.935 1.00 95.94 112 TRP A O 1
ATOM 869 N N . VAL A 1 113 ? -7.816 -1.095 -7.824 1.00 94.94 113 VAL A N 1
ATOM 870 C CA . VAL A 1 113 ? -8.916 -1.904 -8.378 1.00 94.94 113 VAL A CA 1
ATOM 871 C C . VAL A 1 113 ? -9.191 -3.118 -7.493 1.00 94.94 113 VAL A C 1
ATOM 873 O O . VAL A 1 113 ? -10.357 -3.422 -7.231 1.00 94.94 113 VAL A O 1
ATOM 876 N N . TYR A 1 114 ? -8.146 -3.786 -7.003 1.00 95.88 114 TYR A N 1
ATOM 877 C CA . TYR A 1 114 ? -8.291 -4.873 -6.041 1.00 95.88 114 TYR A CA 1
ATOM 878 C C . TYR A 1 114 ? -8.878 -4.371 -4.714 1.00 95.88 114 TYR A C 1
ATOM 880 O O . TYR A 1 114 ? -9.900 -4.891 -4.261 1.00 95.88 114 TYR A O 1
ATOM 888 N N . ALA A 1 115 ? -8.305 -3.307 -4.141 1.00 95.31 115 ALA A N 1
ATOM 889 C CA . ALA A 1 115 ? -8.755 -2.730 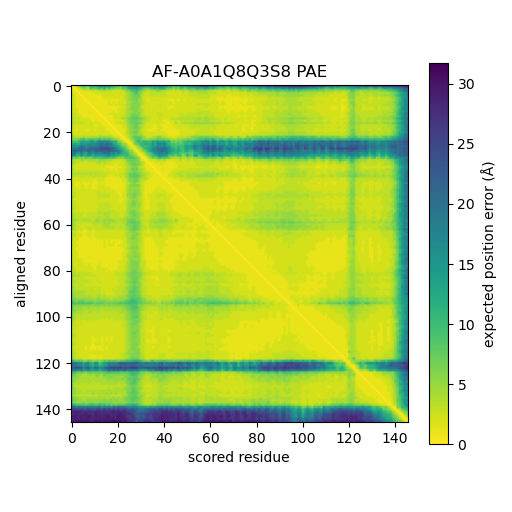-2.875 1.00 95.31 115 ALA A CA 1
ATOM 890 C C . ALA A 1 115 ? -10.249 -2.370 -2.890 1.00 95.31 115 ALA A C 1
ATOM 892 O O . ALA A 1 115 ? -10.985 -2.676 -1.953 1.00 95.31 115 ALA A O 1
ATOM 893 N N . ARG A 1 116 ? -10.725 -1.774 -3.991 1.00 93.00 116 ARG A N 1
ATOM 894 C CA . ARG A 1 116 ? -12.142 -1.431 -4.188 1.00 93.00 116 ARG A CA 1
ATOM 895 C C . ARG A 1 116 ? -13.065 -2.644 -4.151 1.00 93.00 116 ARG A C 1
ATOM 897 O O . ARG A 1 116 ? -14.169 -2.542 -3.624 1.00 93.00 116 ARG A O 1
ATOM 904 N N . ARG A 1 117 ? -12.638 -3.769 -4.730 1.00 92.75 117 ARG A N 1
ATOM 905 C CA . ARG A 1 117 ? -13.416 -5.015 -4.719 1.00 92.75 117 ARG A CA 1
ATOM 906 C C . ARG A 1 117 ? -13.444 -5.618 -3.321 1.00 92.75 117 ARG A C 1
ATOM 908 O O . ARG A 1 117 ? -14.515 -5.976 -2.850 1.00 92.75 117 ARG A O 1
ATOM 915 N N . LEU A 1 118 ? -12.288 -5.669 -2.655 1.00 93.88 118 LEU A N 1
ATOM 916 C CA . LEU A 1 118 ? -12.165 -6.237 -1.312 1.00 93.88 118 LEU A CA 1
ATOM 917 C C . LEU A 1 118 ? -13.008 -5.475 -0.279 1.00 93.88 118 LEU A C 1
ATOM 919 O O . LEU A 1 118 ? -13.596 -6.080 0.610 1.00 93.88 118 LEU A O 1
ATOM 923 N N . LEU A 1 119 ? -13.093 -4.151 -0.409 1.00 91.62 119 LEU A N 1
ATOM 924 C CA . LEU A 1 119 ? -13.863 -3.299 0.500 1.00 91.62 119 LEU A CA 1
ATOM 925 C C . LEU A 1 119 ? -15.362 -3.207 0.145 1.00 91.62 119 LEU A C 1
ATOM 927 O O . LEU A 1 119 ? -16.065 -2.416 0.768 1.00 91.62 119 LEU A O 1
ATOM 931 N N . ASN A 1 120 ? -15.840 -3.992 -0.835 1.00 81.31 120 ASN A N 1
ATOM 932 C CA . ASN A 1 120 ? -17.238 -4.085 -1.287 1.00 81.31 120 ASN A CA 1
ATOM 933 C C . ASN A 1 120 ? -17.939 -2.718 -1.434 1.00 81.31 120 ASN A C 1
ATOM 935 O O . ASN A 1 120 ? -18.887 -2.382 -0.725 1.00 81.31 120 ASN A O 1
ATOM 939 N N . TYR A 1 121 ? -17.392 -1.889 -2.320 1.00 65.81 121 TYR A N 1
ATOM 940 C CA . TYR A 1 121 ? -17.593 -0.445 -2.302 1.00 65.81 121 TYR A CA 1
ATOM 941 C C . TYR A 1 121 ? -18.899 0.042 -2.951 1.00 65.81 121 TYR A C 1
ATOM 943 O O . TYR A 1 121 ? -18.874 0.589 -4.054 1.00 65.81 121 TYR A O 1
ATOM 951 N N . GLU A 1 122 ? -20.030 -0.117 -2.262 1.00 52.50 122 GLU A N 1
ATOM 952 C CA . GLU A 1 122 ? -21.295 0.521 -2.663 1.00 52.50 122 GLU A CA 1
ATOM 953 C C . GLU A 1 122 ? -21.407 2.001 -2.250 1.00 52.50 122 GLU A C 1
ATOM 955 O O . GLU A 1 122 ? -22.301 2.673 -2.747 1.00 52.50 122 GLU A O 1
ATOM 960 N N . ASP A 1 123 ? -20.491 2.567 -1.443 1.00 56.53 123 ASP A N 1
ATOM 961 C CA . ASP A 1 123 ? -20.538 4.013 -1.160 1.00 56.53 123 ASP A CA 1
ATOM 962 C C . ASP A 1 123 ? -19.235 4.640 -0.619 1.00 56.53 123 ASP A C 1
ATOM 964 O O . ASP A 1 123 ? -18.861 4.482 0.545 1.00 56.53 123 ASP A O 1
ATOM 968 N N . GLY A 1 124 ? -18.562 5.484 -1.407 1.00 68.62 124 GLY A N 1
ATOM 969 C CA . GLY A 1 124 ? -17.751 6.517 -0.760 1.00 68.62 124 GLY A CA 1
ATOM 970 C C . GLY A 1 124 ? -16.783 7.328 -1.629 1.00 68.62 124 GLY A C 1
ATOM 971 O O . GLY A 1 124 ? -15.674 6.960 -2.006 1.00 68.62 124 GLY A O 1
ATOM 972 N N . GLU A 1 125 ? -17.072 8.594 -1.729 1.00 81.38 125 GLU A N 1
ATOM 973 C CA . GLU A 1 125 ? -16.458 9.520 -0.783 1.00 81.38 125 GLU A CA 1
ATOM 974 C C . GLU A 1 125 ? -14.953 9.311 -0.494 1.00 81.38 125 GLU A C 1
ATOM 976 O O . GLU A 1 125 ? -14.035 9.797 -1.152 1.00 81.38 125 GLU A O 1
ATOM 981 N N . PHE A 1 126 ? -14.729 8.521 0.559 1.00 83.94 126 PHE A N 1
ATOM 982 C CA . PHE A 1 126 ? -13.454 8.357 1.252 1.00 83.94 126 PHE A CA 1
ATOM 983 C C . PHE A 1 126 ? -12.361 7.647 0.440 1.00 83.94 126 PHE A C 1
ATOM 985 O O . PHE A 1 126 ? -11.247 8.149 0.326 1.00 83.94 126 PHE A O 1
ATOM 992 N N . LEU A 1 127 ? -12.657 6.468 -0.111 1.00 86.31 127 LEU A N 1
ATOM 993 C CA . LEU A 1 127 ? -11.700 5.695 -0.906 1.00 86.31 127 LEU A CA 1
ATOM 994 C C . LEU A 1 127 ? -11.356 6.430 -2.200 1.00 86.31 127 LEU A C 1
ATOM 996 O O . LEU A 1 127 ? -10.199 6.426 -2.602 1.00 86.31 127 LEU A O 1
ATOM 1000 N N . MET A 1 128 ? -12.334 7.109 -2.808 1.00 86.50 128 MET A N 1
ATOM 1001 C CA . MET A 1 128 ? -12.109 7.943 -3.990 1.00 86.50 128 MET A CA 1
ATOM 1002 C C . MET A 1 128 ? -11.132 9.08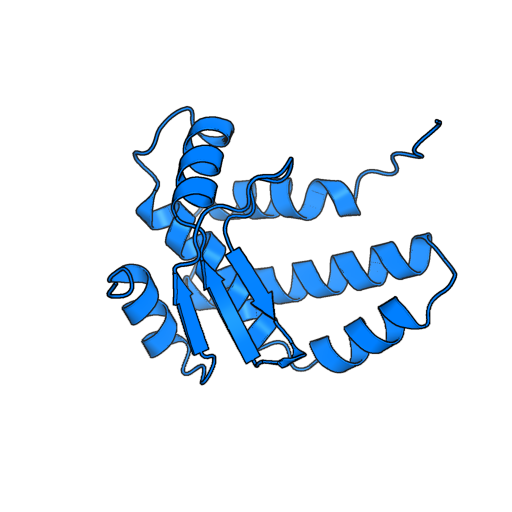4 -3.695 1.00 86.50 128 MET A C 1
ATOM 1004 O O . MET A 1 128 ? -10.237 9.330 -4.501 1.00 86.50 128 MET A O 1
ATOM 1008 N N . LEU A 1 129 ? -11.250 9.730 -2.529 1.00 87.94 129 LEU A N 1
ATOM 1009 C CA . LEU A 1 129 ? -10.301 10.753 -2.090 1.00 87.94 129 LEU A CA 1
ATOM 1010 C C . LEU A 1 129 ? -8.884 10.180 -1.925 1.00 87.94 129 LEU A C 1
ATOM 1012 O O . LEU A 1 129 ? -7.919 10.770 -2.406 1.00 87.94 129 LEU A O 1
ATOM 1016 N N . LEU A 1 130 ? -8.758 9.011 -1.289 1.00 89.38 130 LEU A N 1
ATOM 1017 C CA . LEU A 1 130 ? -7.471 8.329 -1.109 1.00 89.38 130 LEU A CA 1
ATOM 1018 C C . LEU A 1 130 ? -6.815 7.959 -2.429 1.00 89.38 130 LEU A C 1
ATOM 1020 O O . LEU A 1 130 ? -5.647 8.272 -2.646 1.00 89.38 130 LEU A O 1
ATOM 1024 N N . MET A 1 131 ? -7.586 7.326 -3.309 1.00 90.94 131 MET A N 1
ATOM 1025 C CA . MET A 1 131 ? -7.155 6.972 -4.653 1.00 90.94 131 MET A CA 1
ATOM 1026 C C . MET A 1 131 ? -6.706 8.209 -5.421 1.00 90.94 131 MET A C 1
ATOM 1028 O O . MET A 1 131 ? -5.654 8.190 -6.047 1.00 90.94 131 MET A O 1
ATOM 1032 N N . HIS A 1 132 ? -7.471 9.299 -5.347 1.00 90.06 132 HIS A N 1
ATOM 1033 C CA . HIS A 1 132 ? -7.128 10.542 -6.023 1.00 90.06 132 HIS A CA 1
ATOM 1034 C C . HIS A 1 132 ? -5.761 11.075 -5.575 1.00 90.06 132 HIS A C 1
ATOM 1036 O O . HIS A 1 132 ? -4.898 11.299 -6.420 1.00 90.06 132 HIS A O 1
ATOM 1042 N N . TYR A 1 133 ? -5.530 11.214 -4.265 1.00 88.94 133 TYR A N 1
ATOM 1043 C CA . TYR A 1 133 ? -4.245 11.700 -3.748 1.00 88.94 133 TYR A CA 1
ATOM 1044 C C . TYR A 1 133 ? -3.086 10.728 -3.989 1.00 88.94 133 TYR A C 1
ATOM 1046 O O . TYR A 1 133 ? -1.974 11.169 -4.262 1.00 88.94 133 TYR A O 1
ATOM 1054 N N . SER A 1 134 ? -3.335 9.418 -3.920 1.00 89.19 134 SER A N 1
ATOM 1055 C CA . SER A 1 134 ? -2.334 8.385 -4.212 1.00 89.19 134 SER A CA 1
ATOM 1056 C C . SER A 1 134 ? -1.902 8.402 -5.683 1.00 89.19 134 SER A C 1
ATOM 1058 O O . SER A 1 134 ? -0.721 8.221 -5.975 1.00 89.19 134 SER A O 1
ATOM 1060 N N . LEU A 1 135 ? -2.829 8.672 -6.608 1.00 91.44 135 LEU A N 1
ATOM 1061 C CA . LEU A 1 135 ? -2.564 8.659 -8.048 1.00 91.44 135 LEU A CA 1
ATOM 1062 C C . LEU A 1 135 ? -2.104 10.020 -8.612 1.00 91.44 135 LEU A C 1
ATOM 1064 O O . LEU A 1 135 ? -1.537 10.069 -9.706 1.00 91.44 135 LEU A O 1
ATOM 1068 N N . GLU A 1 136 ? -2.307 11.127 -7.889 1.00 89.88 136 GLU A N 1
ATOM 1069 C CA . GLU A 1 136 ? -1.952 12.492 -8.324 1.00 89.88 136 GLU A CA 1
ATOM 1070 C C . GLU A 1 136 ? -0.495 12.644 -8.813 1.00 89.88 136 GLU A C 1
ATOM 1072 O O . GLU A 1 136 ? -0.309 13.204 -9.903 1.00 89.88 136 GLU A O 1
ATOM 1077 N N . PRO A 1 137 ? 0.530 12.069 -8.145 1.00 87.88 137 PRO A N 1
ATOM 1078 C CA . PRO A 1 137 ? 1.921 12.159 -8.604 1.00 87.88 137 PRO A CA 1
ATOM 1079 C C . PRO A 1 137 ? 2.155 11.537 -9.990 1.00 87.88 137 PRO A C 1
ATOM 1081 O O . PRO A 1 137 ? 3.040 11.952 -10.743 1.00 87.88 137 PRO A O 1
ATOM 1084 N N . TYR A 1 138 ? 1.339 10.554 -10.367 1.00 86.44 138 TYR A N 1
ATOM 1085 C CA . TYR A 1 138 ? 1.441 9.855 -11.647 1.00 86.44 138 TYR A CA 1
ATOM 1086 C C . TYR A 1 138 ? 0.713 10.593 -12.775 1.00 86.44 138 TYR A C 1
ATOM 1088 O O . TYR A 1 138 ? 1.072 10.460 -13.949 1.00 86.44 138 TYR A O 1
ATOM 1096 N N . HIS A 1 139 ? -0.254 11.446 -12.443 1.00 81.38 139 HIS A N 1
ATOM 1097 C CA . HIS A 1 139 ? -0.969 12.279 -13.409 1.00 81.38 139 HIS A CA 1
ATOM 1098 C C . HIS A 1 139 ? -0.314 13.647 -13.607 1.00 81.38 139 HIS A C 1
ATOM 1100 O O . HIS A 1 139 ? -0.277 14.152 -14.731 1.00 81.38 139 HIS A O 1
ATOM 1106 N N . SER A 1 140 ? 0.278 14.229 -12.563 1.00 69.62 140 SER A N 1
ATOM 1107 C CA . SER A 1 140 ? 0.869 15.563 -12.641 1.00 69.62 140 SER A CA 1
ATOM 1108 C C . SER A 1 140 ? 2.135 15.560 -13.502 1.00 69.62 140 SER A C 1
ATOM 1110 O O . SER A 1 140 ? 3.110 14.856 -13.252 1.00 69.62 140 SER A O 1
ATOM 1112 N N . ASN A 1 141 ? 2.132 16.333 -14.586 1.00 54.03 141 ASN A N 1
ATOM 1113 C CA . ASN A 1 141 ? 3.261 16.462 -15.512 1.00 54.03 141 ASN A CA 1
ATOM 1114 C C . ASN A 1 141 ? 4.333 17.419 -14.960 1.00 54.03 141 ASN A C 1
ATOM 1116 O O . ASN A 1 141 ? 4.892 18.231 -15.701 1.00 54.03 141 ASN A O 1
ATOM 1120 N N . ARG A 1 142 ? 4.583 17.392 -13.642 1.00 47.38 142 ARG A N 1
ATOM 1121 C CA . ARG A 1 142 ? 5.589 18.257 -13.025 1.00 47.38 142 ARG A CA 1
ATOM 1122 C C . ARG A 1 142 ? 6.966 17.800 -13.492 1.00 47.38 142 ARG A C 1
ATOM 1124 O O . ARG A 1 142 ? 7.575 16.911 -12.912 1.00 47.38 142 ARG A O 1
ATOM 1131 N N . ARG A 1 143 ? 7.447 18.445 -14.560 1.00 40.03 143 ARG A N 1
ATOM 1132 C CA . ARG A 1 143 ? 8.875 18.633 -14.797 1.00 40.03 143 ARG A CA 1
ATOM 1133 C C . ARG A 1 143 ? 9.439 19.204 -13.501 1.00 40.03 143 ARG A C 1
ATOM 1135 O O . ARG A 1 143 ? 9.104 20.331 -13.139 1.00 40.03 143 ARG A O 1
ATOM 1142 N N . SER A 1 144 ? 10.243 18.422 -12.797 1.00 35.09 144 SER A N 1
ATOM 1143 C CA . SER A 1 144 ? 11.248 18.963 -11.896 1.00 35.09 144 SER A CA 1
ATOM 1144 C C . SER A 1 144 ? 12.191 19.799 -12.761 1.00 35.09 144 SER A C 1
ATOM 1146 O O . SER A 1 144 ? 13.101 19.270 -13.394 1.00 35.09 144 SER A O 1
ATOM 1148 N N . TYR A 1 145 ? 11.876 21.083 -12.905 1.00 34.84 145 TYR A N 1
ATOM 1149 C CA . TYR A 1 145 ? 12.901 22.076 -13.172 1.00 34.84 145 TYR A CA 1
ATOM 1150 C C . TYR A 1 145 ? 13.587 22.304 -11.828 1.00 34.84 145 TYR A C 1
ATOM 1152 O O . TYR A 1 145 ? 13.055 23.032 -10.989 1.00 34.84 145 TYR A O 1
ATOM 1160 N N . ASP A 1 146 ? 14.684 21.579 -11.622 1.00 35.59 146 ASP A N 1
ATOM 1161 C CA . ASP A 1 146 ? 15.796 22.074 -10.812 1.00 35.59 146 ASP A CA 1
ATOM 1162 C C . ASP A 1 146 ? 16.568 23.121 -11.633 1.00 35.59 146 ASP A C 1
ATOM 1164 O O . ASP A 1 146 ? 16.678 22.935 -12.873 1.00 35.59 146 ASP A O 1
#

Organism: NCBI:txid1714264

Mean predicted aligned error: 5.39 Å

Solvent-accessible surface area (backbone atoms only — not comparable to full-atom values): 8477 Å² total; per-residue (Å²): 134,82,78,55,69,65,58,54,51,50,43,63,72,67,67,63,85,62,44,77,48,80,45,76,74,69,93,60,100,62,75,52,39,54,46,64,36,83,92,73,46,30,37,38,35,16,65,65,19,41,47,49,49,27,37,72,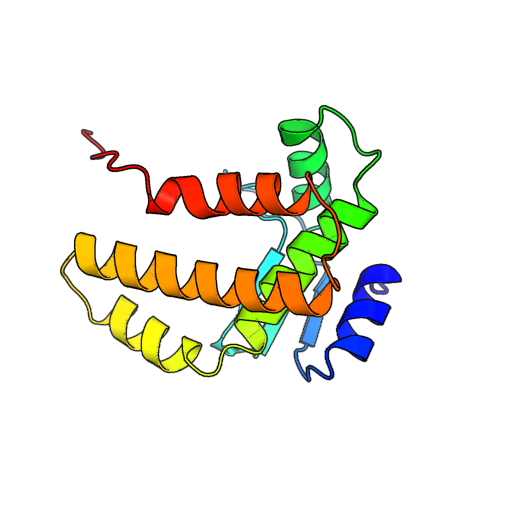78,65,74,35,63,86,56,40,70,63,50,50,47,51,47,50,33,27,39,50,12,53,76,69,39,86,58,44,70,60,47,52,53,50,41,72,69,48,82,50,70,68,58,33,40,52,44,50,42,48,53,55,49,50,8,44,56,42,20,46,58,77,66,64,71,87,77,54,78,64,63,54,51,51,51,48,65,71,46,42,74,59,69,55,83,74,73,83,79,123

Foldseek 3Di:
DDDDPLLVVLCVLLVFPAAEEEDEDDPDDDLQQWDADPVRSYIYGHLVSLCVVCCVQPVDCVCSSVSNLLSSQLNVLLSPDPCNVVLVVCLVPDPDPLSVLVSVLVSSVSSLVRSCVSVVPPDDDPSVSVSCVVNVVSPDPDDPPD

Radius of gyration: 15.41 Å; Cα contacts (8 Å, |Δi|>4): 166; chains: 1; bounding box: 37×38×40 Å

pLDDT: mean 88.51, std 14.57, range [34.84, 98.31]

Secondary structure (DSSP, 8-state):
-PPPHHHHHHHHHHT---EEEEPPP-SSS----EEEETTTTEEEE-HHHHHHHHHHHHSSSTTHHHHHHHHHHHHHHHHT-TTHHHHHHHHHH---HHHHHHHHHHHHHHHHHHHHHHTT-S--HHHHHHHHHHHHHHH-------